Protein AF-A0A4R2CRA9-F1 (afdb_monomer_lite)

Structure (mmCIF, N/CA/C/O backbone):
data_AF-A0A4R2CRA9-F1
#
_entry.id   AF-A0A4R2CRA9-F1
#
loop_
_atom_site.group_PDB
_atom_site.id
_atom_site.type_symbol
_atom_site.label_atom_id
_atom_site.label_alt_id
_atom_site.label_comp_id
_atom_site.label_asym_id
_atom_site.label_entity_id
_atom_site.label_seq_id
_atom_site.pdbx_PDB_ins_code
_atom_site.Cartn_x
_atom_site.Cartn_y
_atom_site.Cartn_z
_atom_site.occupancy
_atom_site.B_iso_or_equiv
_atom_site.auth_seq_id
_atom_site.auth_comp_id
_atom_site.auth_asym_id
_atom_site.auth_atom_id
_atom_site.pdbx_PDB_model_num
ATOM 1 N N . MET A 1 1 ? -30.746 5.921 -8.157 1.00 34.44 1 MET A N 1
ATOM 2 C CA . MET A 1 1 ? -30.065 7.114 -7.611 1.00 34.44 1 MET A CA 1
ATOM 3 C C . MET A 1 1 ? -29.156 6.660 -6.471 1.00 34.44 1 MET A C 1
ATOM 5 O O . MET A 1 1 ? -29.547 6.757 -5.320 1.00 34.44 1 MET A O 1
ATOM 9 N N . HIS A 1 2 ? -27.999 6.064 -6.780 1.00 35.69 2 HIS A N 1
ATOM 10 C CA . HIS A 1 2 ? -26.994 5.727 -5.766 1.00 35.69 2 HIS A CA 1
ATOM 11 C C . HIS A 1 2 ? -25.945 6.832 -5.831 1.00 35.69 2 HIS A C 1
ATOM 13 O O . HIS A 1 2 ? -25.094 6.846 -6.718 1.00 35.69 2 HIS A O 1
ATOM 19 N N . GLN A 1 3 ? -26.125 7.847 -4.992 1.00 33.16 3 GLN A N 1
ATOM 20 C CA . GLN A 1 3 ? -25.179 8.942 -4.868 1.00 33.16 3 GLN A CA 1
ATOM 21 C C . GLN A 1 3 ? -23.942 8.348 -4.190 1.00 33.16 3 GLN A C 1
ATOM 23 O O . GLN A 1 3 ? -23.971 8.032 -3.003 1.00 33.16 3 GLN A O 1
ATOM 28 N N . LEU A 1 4 ? -22.891 8.092 -4.972 1.00 37.34 4 LEU A N 1
ATOM 29 C CA . LEU A 1 4 ? -21.587 7.716 -4.443 1.00 37.34 4 LEU A CA 1
ATOM 30 C C . LEU A 1 4 ? -21.083 8.921 -3.651 1.00 37.34 4 LEU A C 1
ATOM 32 O O . LEU A 1 4 ? -20.539 9.868 -4.214 1.00 37.34 4 LEU A O 1
ATOM 36 N N . HIS A 1 5 ? -21.335 8.921 -2.344 1.00 37.56 5 HIS A N 1
ATOM 37 C CA . HIS A 1 5 ? -20.588 9.772 -1.435 1.00 37.56 5 HIS A CA 1
ATOM 38 C C . HIS A 1 5 ? -19.110 9.461 -1.686 1.00 37.56 5 HIS A C 1
ATOM 40 O O . HIS A 1 5 ? -18.760 8.275 -1.680 1.00 37.56 5 HIS A O 1
ATOM 46 N N . PRO A 1 6 ? -18.245 10.460 -1.931 1.00 43.19 6 PRO A N 1
ATOM 47 C CA . PRO A 1 6 ? -16.816 10.223 -1.966 1.00 43.19 6 PRO A CA 1
ATOM 48 C C . PRO A 1 6 ? -16.408 9.888 -0.531 1.00 43.19 6 PRO A C 1
ATOM 50 O O . PRO A 1 6 ? -16.012 10.757 0.240 1.00 43.19 6 PRO A O 1
ATOM 53 N N . ARG A 1 7 ? -16.582 8.621 -0.135 1.00 51.75 7 ARG A N 1
ATOM 54 C CA . ARG A 1 7 ? -15.833 8.063 0.984 1.00 51.75 7 ARG A CA 1
ATOM 55 C C . ARG A 1 7 ? -14.389 8.279 0.579 1.00 51.75 7 ARG A C 1
ATOM 57 O O . ARG A 1 7 ? -14.010 7.850 -0.510 1.00 51.75 7 ARG A O 1
ATOM 64 N N . LEU A 1 8 ? -13.664 9.052 1.378 1.00 56.25 8 LEU A N 1
ATOM 65 C CA . LEU A 1 8 ? -12.265 9.369 1.145 1.00 56.25 8 LEU A CA 1
ATOM 66 C C . LEU A 1 8 ? -11.541 8.060 0.817 1.00 56.25 8 LEU A C 1
ATOM 68 O O . LEU A 1 8 ? -11.392 7.211 1.688 1.00 56.25 8 LEU A O 1
ATOM 72 N N . ALA A 1 9 ? -11.191 7.872 -0.451 1.00 58.06 9 ALA A N 1
ATOM 73 C CA . ALA A 1 9 ? -10.410 6.733 -0.882 1.00 58.06 9 ALA A CA 1
ATOM 74 C C . ALA A 1 9 ? -8.954 7.158 -0.760 1.00 58.06 9 ALA A C 1
ATOM 76 O O . ALA A 1 9 ? -8.520 8.084 -1.450 1.00 58.06 9 ALA A O 1
ATOM 77 N N . VAL A 1 10 ? -8.222 6.535 0.156 1.00 67.50 10 V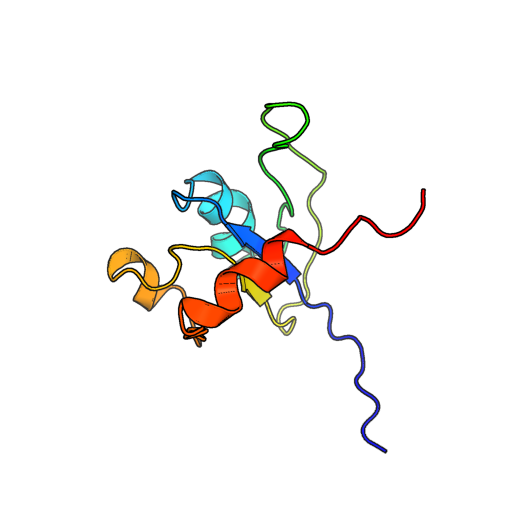AL A N 1
ATOM 78 C CA . VAL A 1 10 ? -6.782 6.767 0.249 1.00 67.50 10 VAL A CA 1
ATOM 79 C C . VAL A 1 10 ? -6.137 5.954 -0.860 1.00 67.50 10 VAL A C 1
ATOM 81 O O . VAL A 1 10 ? -6.197 4.730 -0.820 1.00 67.50 10 VAL A O 1
ATOM 84 N N . VAL A 1 11 ? -5.577 6.631 -1.862 1.00 67.75 11 VAL A N 1
ATOM 85 C CA . VAL A 1 11 ? -4.837 5.984 -2.949 1.00 67.75 11 VAL A CA 1
ATOM 86 C C . VAL A 1 11 ? -3.353 6.093 -2.644 1.00 67.75 11 VAL A C 1
ATOM 88 O O . VAL A 1 11 ? -2.830 7.201 -2.522 1.00 67.75 11 VAL A O 1
ATOM 91 N N . LEU A 1 12 ? -2.692 4.950 -2.500 1.00 71.75 12 LEU A N 1
ATOM 92 C CA . LEU A 1 12 ? -1.255 4.863 -2.265 1.00 71.75 12 LEU A CA 1
ATOM 93 C C . LEU A 1 12 ? -0.596 4.191 -3.461 1.00 71.75 12 LEU A C 1
ATOM 95 O O . LEU A 1 12 ? -1.009 3.098 -3.845 1.00 71.75 12 LEU A O 1
ATOM 99 N N . HIS A 1 13 ? 0.440 4.830 -3.995 1.00 69.62 13 HIS A N 1
ATOM 100 C CA . HIS A 1 13 ? 1.275 4.243 -5.030 1.00 69.62 13 HIS A CA 1
ATOM 101 C C . HIS A 1 13 ? 2.475 3.542 -4.397 1.00 69.62 13 HIS A C 1
ATOM 103 O O . HIS A 1 13 ? 3.209 4.149 -3.615 1.00 69.62 13 HIS A O 1
ATOM 109 N N . ALA A 1 14 ? 2.660 2.269 -4.730 1.00 68.25 14 ALA A N 1
ATOM 110 C CA . ALA A 1 14 ? 3.798 1.464 -4.316 1.00 68.25 14 ALA A CA 1
ATOM 111 C C . ALA A 1 14 ? 4.681 1.145 -5.528 1.00 68.25 14 ALA A C 1
ATOM 113 O O . ALA A 1 14 ? 4.209 0.595 -6.529 1.00 68.25 14 ALA A O 1
ATOM 114 N N . ASP A 1 15 ? 5.965 1.468 -5.415 1.00 64.38 15 ASP A N 1
ATOM 115 C CA . ASP A 1 15 ? 6.994 1.123 -6.389 1.00 64.38 15 ASP A CA 1
ATOM 116 C C . ASP A 1 15 ? 7.572 -0.285 -6.145 1.00 64.38 15 ASP A C 1
ATOM 118 O O . ASP A 1 15 ? 7.104 -1.038 -5.285 1.00 64.38 15 ASP A O 1
ATOM 122 N N . ASP A 1 16 ? 8.552 -0.666 -6.974 1.00 56.19 16 ASP A N 1
ATOM 123 C CA . ASP A 1 16 ? 9.056 -2.034 -7.192 1.00 56.19 16 ASP A CA 1
ATOM 124 C C . ASP A 1 16 ? 9.526 -2.788 -5.937 1.00 56.19 16 ASP A C 1
ATOM 126 O O . ASP A 1 16 ? 9.708 -4.007 -5.962 1.00 56.19 16 ASP A O 1
ATOM 130 N N . PHE A 1 17 ? 9.661 -2.092 -4.814 1.00 56.97 17 PHE A N 1
ATOM 131 C CA . PHE A 1 17 ? 9.906 -2.681 -3.513 1.00 56.97 17 PHE A CA 1
ATOM 132 C C . PHE A 1 17 ? 8.969 -2.001 -2.538 1.00 56.97 17 PHE A C 1
ATOM 134 O O . PHE A 1 17 ? 9.070 -0.794 -2.356 1.00 56.97 17 PHE A O 1
ATOM 141 N N . LEU A 1 18 ? 8.087 -2.766 -1.888 1.00 62.16 18 LEU A N 1
ATOM 142 C CA . LEU A 1 18 ? 7.258 -2.251 -0.804 1.00 62.16 18 LEU A CA 1
ATOM 143 C C . LEU A 1 18 ? 8.187 -1.684 0.274 1.00 62.16 18 LEU A C 1
ATOM 145 O O . LEU A 1 18 ? 8.734 -2.417 1.101 1.00 62.16 18 LEU A O 1
ATOM 149 N N . ASN A 1 19 ? 8.464 -0.388 0.180 1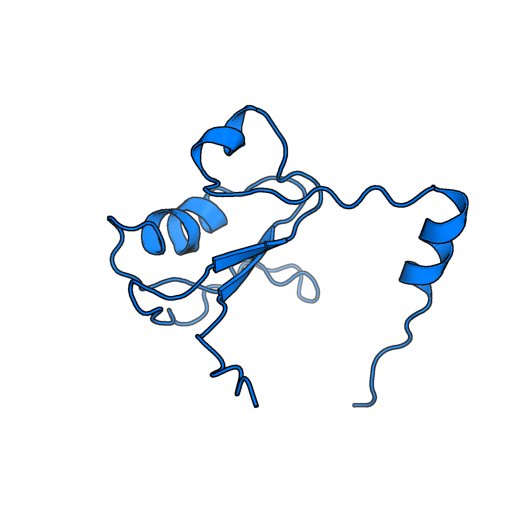.00 69.75 19 ASN A N 1
ATOM 150 C CA . ASN A 1 19 ? 9.554 0.190 0.929 1.00 69.75 19 ASN A CA 1
ATOM 151 C C . ASN A 1 19 ? 9.134 0.236 2.413 1.00 69.75 19 ASN A C 1
ATOM 153 O O . ASN A 1 19 ? 7.941 0.360 2.726 1.00 69.75 19 ASN A O 1
ATOM 157 N N . PRO A 1 20 ? 10.076 0.130 3.367 1.00 79.62 20 PRO A N 1
ATOM 158 C CA . PRO A 1 20 ? 9.730 0.191 4.786 1.00 79.62 20 PRO A CA 1
ATOM 159 C C . PRO A 1 20 ? 8.948 1.459 5.171 1.00 79.62 20 PRO A C 1
ATOM 161 O O . PRO A 1 20 ? 8.180 1.437 6.132 1.00 79.62 20 PRO A O 1
ATOM 164 N N . ALA A 1 21 ? 9.102 2.550 4.411 1.00 80.94 21 ALA A N 1
ATOM 165 C CA . ALA A 1 21 ? 8.378 3.795 4.631 1.00 80.94 21 ALA A CA 1
ATOM 166 C C . ALA A 1 21 ? 6.890 3.699 4.251 1.00 80.94 21 ALA A C 1
ATOM 168 O O . ALA A 1 21 ? 6.069 4.239 4.980 1.00 80.94 21 ALA A O 1
ATOM 169 N N . LEU A 1 22 ? 6.498 2.969 3.204 1.00 81.31 22 LEU A N 1
ATOM 170 C CA . LEU A 1 22 ? 5.101 2.761 2.821 1.00 81.31 22 LEU A CA 1
ATOM 171 C C . LEU A 1 22 ? 4.366 2.009 3.929 1.00 81.31 22 LEU A C 1
ATOM 173 O O . LEU A 1 22 ? 3.254 2.375 4.315 1.00 81.31 22 LEU A O 1
ATOM 177 N N . ARG A 1 23 ? 5.023 0.994 4.499 1.00 85.81 23 ARG A N 1
ATOM 178 C CA . ARG A 1 23 ? 4.469 0.249 5.626 1.00 85.81 23 ARG A CA 1
ATOM 179 C C . ARG A 1 23 ? 4.336 1.132 6.867 1.00 85.81 23 ARG A C 1
ATOM 181 O O . ARG A 1 23 ? 3.236 1.268 7.393 1.00 85.81 23 ARG A O 1
ATOM 188 N N . ALA A 1 24 ? 5.419 1.787 7.282 1.00 87.00 24 ALA A N 1
ATOM 189 C CA . ALA A 1 24 ? 5.448 2.575 8.513 1.00 87.00 24 ALA A CA 1
ATOM 190 C C . ALA A 1 24 ? 4.626 3.875 8.447 1.00 87.00 24 ALA A C 1
ATOM 192 O O . ALA A 1 24 ? 4.039 4.290 9.445 1.00 87.00 24 ALA A O 1
ATOM 193 N N . TYR A 1 25 ? 4.605 4.551 7.297 1.00 88.12 25 TYR A N 1
ATOM 194 C CA . TYR A 1 25 ? 3.947 5.848 7.140 1.00 88.12 25 TYR A CA 1
ATOM 195 C C . TYR A 1 25 ? 2.518 5.751 6.633 1.00 88.12 25 TYR A C 1
ATOM 197 O O . TYR A 1 25 ? 1.794 6.735 6.775 1.00 88.12 25 TYR A O 1
ATOM 205 N N . ALA A 1 26 ? 2.099 4.619 6.066 1.00 89.38 26 ALA A N 1
ATOM 206 C CA . ALA A 1 26 ? 0.742 4.476 5.569 1.00 89.38 26 ALA A CA 1
ATOM 207 C C . ALA A 1 26 ? 0.069 3.179 6.007 1.00 89.38 26 ALA A C 1
ATOM 209 O O . ALA A 1 26 ? -0.887 3.258 6.772 1.00 89.38 26 ALA A O 1
ATOM 210 N N . LEU A 1 27 ? 0.552 2.005 5.587 1.00 88.62 27 LEU A N 1
ATOM 211 C CA . LEU A 1 27 ? -0.199 0.758 5.792 1.00 88.62 27 LEU A CA 1
ATOM 212 C C . LEU A 1 27 ? -0.464 0.482 7.274 1.00 88.62 27 LEU A C 1
ATOM 214 O O . LEU A 1 27 ? -1.619 0.382 7.664 1.00 88.62 27 LEU A O 1
ATOM 218 N N . ASP A 1 28 ? 0.568 0.466 8.121 1.00 90.00 28 ASP A N 1
ATOM 219 C CA . ASP A 1 28 ? 0.416 0.194 9.558 1.00 90.00 28 ASP A CA 1
ATOM 220 C C . ASP A 1 28 ? -0.453 1.254 10.266 1.00 90.00 28 ASP A C 1
ATOM 222 O O . ASP A 1 28 ? -1.066 0.979 11.293 1.00 90.00 28 ASP A O 1
ATOM 226 N N . ARG A 1 29 ? -0.531 2.472 9.715 1.00 90.88 29 ARG A N 1
ATOM 227 C CA . ARG A 1 29 ? -1.303 3.598 10.271 1.00 90.88 29 ARG A CA 1
ATOM 228 C C . ARG A 1 29 ? -2.773 3.553 9.866 1.00 90.88 29 ARG A C 1
ATOM 230 O O . ARG A 1 29 ? -3.617 4.054 10.602 1.00 90.88 29 ARG A O 1
ATOM 237 N N . LEU A 1 30 ? -3.055 2.982 8.697 1.00 89.81 30 LEU A N 1
ATOM 238 C CA . LEU A 1 30 ? -4.385 2.874 8.100 1.00 89.81 30 LEU A CA 1
ATOM 239 C C . LEU A 1 30 ? -5.073 1.537 8.388 1.00 89.81 30 LEU A C 1
ATOM 241 O O . LEU A 1 30 ? -6.254 1.387 8.081 1.00 89.81 30 LEU A O 1
ATOM 245 N N . ARG A 1 31 ? -4.359 0.568 8.972 1.00 88.06 31 ARG A N 1
ATOM 246 C CA . ARG A 1 31 ? -4.975 -0.657 9.487 1.00 88.06 31 ARG A CA 1
ATOM 247 C C . ARG A 1 31 ? -6.018 -0.328 10.568 1.00 88.06 31 ARG A C 1
ATOM 249 O O . ARG A 1 31 ? -5.926 0.725 11.200 1.00 88.06 31 ARG A O 1
ATOM 256 N N . PRO A 1 32 ? -6.973 -1.237 10.842 1.00 86.00 32 PRO A N 1
ATOM 257 C CA . PRO A 1 32 ? -8.002 -1.023 11.864 1.00 86.00 32 PRO A CA 1
ATOM 258 C C . PRO A 1 32 ? -7.461 -0.704 13.268 1.00 86.00 32 PRO A C 1
ATOM 260 O O . PRO A 1 32 ? -8.149 -0.063 14.058 1.00 86.00 32 PRO A O 1
ATOM 263 N N . ASP A 1 33 ? -6.250 -1.166 13.584 1.00 87.75 33 ASP A N 1
ATOM 264 C CA . ASP A 1 33 ? -5.522 -0.923 14.834 1.00 87.75 33 ASP A CA 1
ATOM 265 C C . ASP A 1 33 ? -4.582 0.299 14.789 1.00 87.75 33 ASP A C 1
ATOM 267 O O . ASP A 1 33 ? -3.958 0.641 15.795 1.00 87.75 33 ASP A O 1
ATOM 271 N N . GLY A 1 34 ? -4.488 0.970 13.640 1.00 89.69 34 GLY A N 1
ATOM 272 C CA . GLY A 1 34 ? -3.714 2.189 13.442 1.00 89.69 34 GLY A CA 1
ATOM 273 C C . GLY A 1 34 ? -4.416 3.450 13.961 1.00 89.69 34 GLY A C 1
ATOM 274 O O . GLY A 1 34 ? -5.553 3.426 14.430 1.00 89.69 34 GLY A O 1
ATOM 275 N N . ASP A 1 35 ? -3.730 4.593 13.879 1.00 92.38 35 ASP A N 1
ATOM 276 C CA . ASP A 1 35 ? -4.256 5.884 14.350 1.00 92.38 35 ASP A CA 1
ATOM 277 C C . ASP A 1 35 ? -4.859 6.763 13.242 1.00 92.38 35 ASP A C 1
ATOM 279 O O . ASP A 1 35 ? -5.279 7.892 13.506 1.00 92.38 35 ASP A O 1
ATOM 283 N N . GLY A 1 36 ? -4.905 6.258 12.006 1.00 90.75 36 GLY A N 1
ATOM 284 C CA . GLY A 1 36 ? -5.486 6.931 10.845 1.00 90.75 36 GLY A CA 1
ATOM 285 C C . GLY A 1 36 ? -4.641 8.074 10.279 1.00 90.75 36 GLY A C 1
ATOM 286 O O . GLY A 1 36 ? -5.014 8.642 9.252 1.00 90.75 36 GLY A O 1
ATOM 287 N N . TRP A 1 37 ? -3.505 8.421 10.897 1.00 93.56 37 TRP A N 1
ATOM 288 C CA . TRP A 1 37 ? -2.609 9.471 10.410 1.00 93.56 37 TRP A CA 1
ATOM 289 C C . TRP A 1 37 ? -1.516 8.882 9.526 1.00 93.56 37 TRP A C 1
ATOM 291 O O . TRP A 1 37 ? -0.530 8.314 10.012 1.00 93.56 37 TRP A O 1
ATOM 301 N N . TYR A 1 38 ? -1.677 9.074 8.220 1.00 91.25 38 TYR A N 1
ATOM 302 C CA . TYR A 1 38 ? -0.804 8.521 7.192 1.00 91.25 38 TYR A CA 1
ATOM 303 C C . TYR A 1 38 ? -0.083 9.611 6.402 1.00 91.25 38 TYR A C 1
ATOM 305 O O . TYR A 1 38 ? -0.525 10.757 6.354 1.00 91.25 38 TYR A O 1
ATOM 313 N N . ARG A 1 39 ? 1.026 9.265 5.744 1.00 90.12 39 ARG A N 1
ATOM 314 C CA . ARG A 1 39 ? 1.686 10.148 4.772 1.00 90.12 39 ARG A CA 1
ATOM 315 C C . ARG A 1 39 ? 1.454 9.615 3.359 1.00 90.12 39 ARG A C 1
ATOM 317 O O . ARG A 1 39 ? 1.737 8.444 3.119 1.00 90.12 39 ARG A O 1
ATOM 324 N N . PRO A 1 40 ? 0.967 10.451 2.426 1.00 84.00 40 PRO A N 1
ATOM 325 C CA . PRO A 1 40 ? 0.604 10.001 1.082 1.00 84.00 40 PRO A CA 1
ATOM 326 C C . PRO A 1 40 ? 1.811 9.745 0.171 1.00 84.00 40 PRO A C 1
ATOM 328 O O . PRO A 1 40 ? 1.658 9.124 -0.872 1.00 84.00 40 PRO A O 1
ATOM 331 N N . ALA A 1 41 ? 2.998 10.233 0.539 1.00 82.31 41 ALA A N 1
ATOM 332 C CA . ALA A 1 41 ? 4.222 10.039 -0.226 1.00 82.31 41 ALA A CA 1
ATOM 333 C C . ALA A 1 41 ? 5.432 9.964 0.709 1.00 82.31 41 ALA A C 1
ATOM 335 O O . ALA A 1 41 ? 5.447 10.590 1.771 1.00 82.31 41 ALA A O 1
ATOM 336 N N . SER A 1 42 ? 6.444 9.208 0.292 1.00 82.44 42 SER A N 1
ATOM 337 C CA . SER A 1 42 ? 7.770 9.159 0.922 1.00 82.44 42 SER A CA 1
ATOM 338 C C . SER A 1 42 ? 8.901 9.473 -0.058 1.00 82.44 42 SER A C 1
ATOM 340 O O . SER A 1 42 ? 10.052 9.612 0.349 1.00 82.44 42 SER A O 1
ATOM 342 N N . TYR A 1 43 ? 8.600 9.555 -1.352 1.00 81.06 43 TYR A N 1
ATOM 343 C CA . TYR A 1 43 ? 9.568 9.764 -2.419 1.00 81.06 43 TYR A CA 1
ATOM 344 C C . TYR A 1 43 ? 8.902 10.517 -3.572 1.00 81.06 43 TYR A C 1
ATOM 346 O O . TYR A 1 43 ? 7.731 10.289 -3.873 1.00 81.06 43 TYR A O 1
ATOM 354 N N . ASP A 1 44 ? 9.641 11.447 -4.164 1.00 78.25 44 ASP A N 1
ATOM 355 C CA . ASP A 1 44 ? 9.282 12.169 -5.378 1.00 78.25 44 ASP A CA 1
ATOM 356 C C . ASP A 1 44 ? 10.194 11.683 -6.508 1.00 78.25 44 ASP A C 1
ATOM 358 O O . ASP A 1 44 ? 11.405 11.910 -6.482 1.00 78.25 44 ASP A O 1
ATOM 362 N N . SER A 1 45 ? 9.602 10.999 -7.490 1.00 76.06 45 SER A N 1
ATOM 363 C CA . SER A 1 45 ? 10.324 10.441 -8.633 1.00 76.06 45 SER A CA 1
ATOM 364 C C . SER A 1 45 ? 10.779 11.491 -9.645 1.00 76.06 45 SER A C 1
ATOM 366 O O . SER A 1 45 ? 11.709 11.227 -10.401 1.00 76.06 45 SER A O 1
ATOM 368 N N . GLU A 1 46 ? 10.127 12.658 -9.711 1.00 80.88 46 GLU A N 1
ATOM 369 C CA . GLU A 1 46 ? 10.535 13.732 -10.627 1.00 80.88 46 GLU A CA 1
ATOM 370 C C . GLU A 1 46 ? 11.773 14.455 -10.099 1.00 80.88 46 GLU A C 1
ATOM 372 O O . GLU A 1 46 ? 12.699 14.751 -10.856 1.00 80.88 46 GLU A O 1
ATOM 377 N N . ALA A 1 47 ? 11.791 14.722 -8.792 1.00 83.62 47 ALA A N 1
ATOM 378 C CA . ALA A 1 47 ? 12.903 15.376 -8.111 1.00 83.62 47 ALA A CA 1
ATOM 379 C C . ALA A 1 47 ? 13.995 14.401 -7.635 1.00 83.62 47 ALA A C 1
ATOM 381 O O . ALA A 1 47 ? 15.012 14.858 -7.112 1.00 83.62 47 ALA A O 1
ATOM 382 N N . ASP A 1 48 ? 13.779 13.091 -7.796 1.00 81.38 48 ASP A N 1
ATOM 383 C CA . ASP A 1 48 ? 14.645 12.011 -7.307 1.00 81.38 48 ASP A CA 1
ATOM 384 C C . ASP A 1 48 ? 15.044 12.211 -5.834 1.00 81.38 48 ASP A C 1
ATOM 386 O O . ASP A 1 48 ? 16.218 12.208 -5.458 1.00 81.38 48 ASP A O 1
ATOM 390 N N . THR A 1 49 ? 14.053 12.480 -4.979 1.00 81.19 49 THR A N 1
ATOM 391 C CA . THR A 1 49 ? 14.309 12.837 -3.580 1.00 81.19 49 THR A CA 1
ATOM 392 C C . THR A 1 49 ? 13.295 12.245 -2.615 1.00 81.19 49 THR A C 1
ATOM 394 O O . THR A 1 49 ? 12.115 12.076 -2.921 1.00 81.19 49 THR A O 1
ATOM 397 N N . VAL A 1 50 ? 13.755 11.951 -1.401 1.00 83.00 50 VAL A N 1
ATOM 398 C CA . VAL A 1 50 ? 12.891 11.510 -0.302 1.00 83.00 50 VAL A CA 1
ATOM 399 C C . VAL A 1 50 ? 12.052 12.691 0.172 1.00 83.00 50 VAL A C 1
ATOM 401 O O . VAL A 1 50 ? 12.574 13.768 0.467 1.00 83.00 50 VAL A O 1
ATOM 404 N N . THR A 1 51 ? 10.745 12.479 0.296 1.00 84.62 51 THR A N 1
ATOM 405 C CA . THR A 1 51 ? 9.803 13.490 0.779 1.00 84.62 51 THR A CA 1
ATOM 406 C C . THR A 1 51 ? 9.182 13.077 2.106 1.00 84.62 51 THR A C 1
ATOM 408 O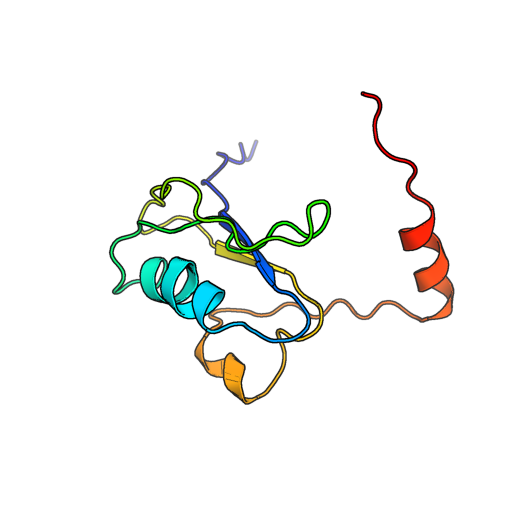 O . THR A 1 51 ? 9.071 11.901 2.444 1.00 84.62 51 THR A O 1
ATOM 411 N N . CYS A 1 52 ? 8.789 14.071 2.901 1.00 83.75 52 CYS A N 1
ATOM 412 C CA . CYS A 1 52 ? 8.111 13.858 4.178 1.00 83.75 52 CYS A CA 1
ATOM 413 C C . CYS A 1 52 ? 6.932 14.839 4.303 1.00 83.75 52 CYS A C 1
ATOM 415 O O . CYS A 1 52 ? 6.971 15.761 5.124 1.00 83.75 52 CYS A O 1
ATOM 417 N N . PRO A 1 53 ? 5.899 14.702 3.449 1.00 85.88 53 PRO A N 1
ATOM 418 C CA . PRO A 1 53 ? 4.739 15.587 3.456 1.00 85.88 53 PRO A CA 1
ATOM 419 C C . PRO A 1 53 ? 3.974 15.479 4.774 1.00 85.88 53 PRO A C 1
ATOM 421 O O . PRO A 1 53 ? 4.045 14.457 5.463 1.00 85.88 53 PRO A O 1
ATOM 424 N N . MET A 1 54 ? 3.223 16.528 5.117 1.00 88.25 54 MET A N 1
ATOM 425 C CA . MET A 1 54 ? 2.389 16.544 6.321 1.00 88.25 54 MET A CA 1
ATOM 426 C C . MET A 1 54 ? 1.429 15.342 6.349 1.00 88.25 54 MET A C 1
ATOM 428 O O . MET A 1 54 ? 0.842 15.024 5.312 1.00 88.25 54 MET A O 1
ATOM 432 N N . PRO A 1 55 ? 1.255 14.679 7.509 1.00 91.00 55 PRO A N 1
ATOM 433 C CA . PRO A 1 55 ? 0.307 13.584 7.628 1.00 91.00 55 PRO A CA 1
ATOM 434 C C . PRO A 1 55 ? -1.125 14.040 7.345 1.00 91.00 55 PRO A C 1
ATOM 436 O O . PRO A 1 55 ? -1.535 15.131 7.743 1.00 91.00 55 PRO A O 1
ATOM 439 N N . LEU A 1 56 ? -1.886 13.170 6.697 1.00 91.19 56 LEU A N 1
ATOM 440 C CA . LEU A 1 56 ? -3.314 13.306 6.463 1.00 91.19 56 LEU A CA 1
ATOM 441 C C . LEU A 1 56 ? -4.061 12.318 7.357 1.00 91.19 56 LEU A C 1
ATOM 443 O O . LEU A 1 56 ? -3.539 11.255 7.687 1.00 91.19 56 LEU A O 1
ATOM 447 N N . TYR A 1 57 ? -5.284 12.674 7.741 1.00 91.88 57 TYR A N 1
ATOM 448 C CA . TYR A 1 57 ? -6.144 11.801 8.531 1.00 91.88 57 TYR A CA 1
ATOM 449 C C . TYR A 1 57 ? -7.138 11.065 7.634 1.00 91.88 57 TYR A C 1
ATOM 451 O O . TYR A 1 57 ? -7.829 11.691 6.825 1.00 91.88 57 TYR A O 1
ATOM 459 N N . ALA A 1 58 ? -7.234 9.751 7.811 1.00 89.62 58 ALA A N 1
ATOM 460 C CA . ALA A 1 58 ?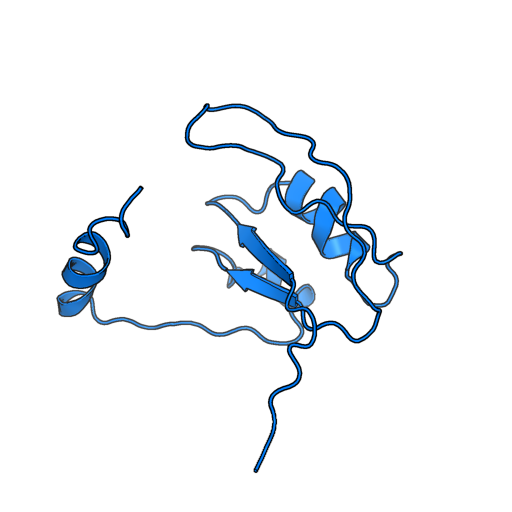 -8.279 8.918 7.241 1.00 89.62 58 ALA A CA 1
ATOM 461 C C . ALA A 1 58 ? -9.244 8.452 8.349 1.00 89.62 58 ALA A C 1
ATOM 463 O O . ALA A 1 58 ? -8.789 7.949 9.379 1.00 89.62 58 ALA A O 1
ATOM 464 N N . PRO A 1 59 ? -10.569 8.597 8.158 1.00 88.06 59 PRO A N 1
ATOM 465 C CA . PRO A 1 59 ? -11.559 7.962 9.023 1.00 88.06 59 PRO A CA 1
ATOM 466 C C . PRO A 1 59 ? -11.378 6.441 9.090 1.00 88.06 59 PRO A C 1
ATOM 468 O O . PRO A 1 59 ? -10.937 5.824 8.125 1.00 88.06 59 PRO A O 1
ATOM 471 N N . VAL A 1 60 ? -11.794 5.827 10.199 1.00 84.44 60 VAL A N 1
ATOM 472 C CA . VAL A 1 60 ? -11.667 4.372 10.426 1.00 84.44 60 VAL A CA 1
ATOM 473 C C . VAL A 1 60 ? -12.391 3.511 9.379 1.00 84.44 60 VAL A C 1
ATOM 475 O O . VAL A 1 60 ? -12.029 2.364 9.156 1.00 84.44 60 VAL A O 1
ATOM 478 N N . ASP A 1 61 ? -13.420 4.053 8.729 1.00 84.94 61 ASP A N 1
ATOM 479 C CA . ASP A 1 61 ? -14.228 3.384 7.707 1.00 84.94 61 ASP A CA 1
ATOM 480 C C . ASP A 1 61 ? -13.877 3.830 6.275 1.00 84.94 61 ASP A C 1
ATOM 482 O O . ASP A 1 61 ? -14.637 3.578 5.330 1.00 84.94 61 ASP A O 1
ATOM 486 N N . ALA A 1 62 ? -12.752 4.532 6.110 1.00 86.44 62 ALA A N 1
ATOM 487 C CA . ALA A 1 62 ? -12.257 4.957 4.813 1.00 86.44 62 ALA A CA 1
ATOM 488 C C . ALA A 1 62 ? -11.681 3.756 4.045 1.00 86.44 62 ALA A C 1
ATOM 490 O O . ALA A 1 62 ? -10.771 3.093 4.543 1.00 86.44 62 ALA A O 1
ATOM 491 N N . PRO A 1 63 ? -12.165 3.464 2.824 1.00 86.56 63 PRO A N 1
ATOM 492 C CA . PRO A 1 63 ? -11.539 2.446 1.997 1.00 86.56 63 PRO A CA 1
ATOM 493 C C . PRO A 1 63 ? -10.138 2.904 1.567 1.00 86.56 63 PRO A C 1
ATOM 495 O O . PRO A 1 63 ? -9.952 4.029 1.096 1.00 86.56 63 PRO A O 1
ATOM 498 N N . VAL A 1 64 ? -9.158 2.011 1.686 1.00 87.00 64 VAL A N 1
ATOM 499 C CA . VAL A 1 64 ? -7.782 2.240 1.231 1.00 87.00 64 VAL A CA 1
ATOM 500 C C . VAL A 1 64 ? -7.544 1.417 -0.026 1.00 87.00 64 VAL A C 1
ATOM 502 O O . VAL A 1 64 ? -7.775 0.210 -0.041 1.00 87.00 64 VAL A O 1
ATOM 505 N N . LEU A 1 65 ? -7.096 2.075 -1.090 1.00 86.81 65 LEU A N 1
ATOM 506 C CA . LEU A 1 65 ? -6.698 1.447 -2.339 1.00 86.81 65 LEU A CA 1
ATOM 507 C C . LEU A 1 65 ? -5.192 1.616 -2.511 1.00 86.81 65 LEU A C 1
ATOM 509 O O . LEU A 1 65 ? -4.678 2.732 -2.524 1.00 86.81 65 LEU A O 1
ATOM 513 N N . VAL A 1 66 ? -4.488 0.507 -2.684 1.00 84.94 66 VAL A N 1
ATOM 514 C CA . VAL A 1 66 ? -3.057 0.517 -2.987 1.00 84.94 66 VAL A CA 1
ATOM 515 C C . VAL A 1 66 ? -2.878 0.022 -4.412 1.00 84.94 66 VAL A C 1
ATOM 517 O O . VAL A 1 66 ? -3.424 -1.023 -4.772 1.00 84.94 66 VAL A O 1
ATOM 520 N N . ASP A 1 67 ? -2.148 0.779 -5.226 1.00 83.81 67 ASP A N 1
ATOM 521 C CA . ASP A 1 67 ? -1.775 0.388 -6.582 1.00 83.81 67 ASP A CA 1
ATOM 522 C C . ASP A 1 67 ? -0.251 0.252 -6.712 1.00 83.81 67 ASP A C 1
ATOM 524 O O . ASP A 1 67 ? 0.521 0.892 -6.004 1.00 83.81 67 ASP A O 1
ATOM 528 N N . GLY A 1 68 ? 0.196 -0.678 -7.555 1.00 81.19 68 GLY A N 1
ATOM 529 C CA . GLY A 1 68 ? 1.613 -1.009 -7.675 1.00 81.19 68 GLY A CA 1
ATOM 530 C C . GLY A 1 68 ? 1.842 -2.294 -8.461 1.00 81.19 68 GLY A C 1
ATOM 531 O O . GLY A 1 68 ? 0.950 -3.134 -8.596 1.00 81.19 68 GLY A O 1
ATOM 532 N N . LEU A 1 69 ? 3.052 -2.448 -8.994 1.00 79.25 69 LEU A N 1
ATOM 533 C CA . LEU A 1 69 ? 3.399 -3.541 -9.911 1.00 79.25 69 LEU A CA 1
ATOM 534 C C . LEU A 1 69 ? 3.612 -4.894 -9.204 1.00 79.25 69 LEU A C 1
ATOM 536 O O . LEU A 1 69 ? 3.485 -5.938 -9.840 1.00 79.25 69 LEU A O 1
ATOM 540 N N . PHE A 1 70 ? 3.878 -4.894 -7.892 1.00 79.31 70 PHE A N 1
ATOM 541 C CA . PHE A 1 70 ? 4.325 -6.080 -7.143 1.00 79.31 70 PHE A CA 1
ATOM 542 C C . PHE A 1 70 ? 3.531 -6.352 -5.854 1.00 79.31 70 PHE A C 1
ATOM 544 O O . PHE A 1 70 ? 4.048 -6.947 -4.911 1.00 79.31 70 PHE A O 1
ATOM 551 N N . LEU A 1 71 ? 2.260 -5.946 -5.799 1.00 84.06 71 LEU A N 1
ATOM 552 C CA . LEU A 1 71 ? 1.433 -6.080 -4.588 1.00 84.06 71 LEU A CA 1
ATOM 553 C C . LEU A 1 71 ? 0.945 -7.513 -4.304 1.00 84.06 71 LEU A C 1
ATOM 555 O O . LEU A 1 71 ? 0.555 -7.811 -3.179 1.00 84.06 71 LEU A O 1
ATOM 559 N N . HIS A 1 72 ? 0.987 -8.409 -5.296 1.00 85.19 72 HIS A N 1
ATOM 560 C CA . HIS A 1 72 ? 0.478 -9.791 -5.210 1.00 85.19 72 HIS A CA 1
ATOM 561 C C . HIS A 1 72 ? 1.544 -10.830 -4.811 1.00 85.19 72 HIS A C 1
ATOM 563 O O . HIS A 1 72 ? 1.430 -11.996 -5.177 1.00 85.19 72 HIS A O 1
ATOM 569 N N . ARG A 1 73 ? 2.614 -10.424 -4.116 1.00 83.12 73 ARG A N 1
ATOM 570 C CA . ARG A 1 73 ? 3.654 -11.355 -3.639 1.00 83.12 73 ARG A CA 1
ATOM 571 C C . ARG A 1 73 ? 3.245 -11.997 -2.309 1.00 83.12 73 ARG A C 1
ATOM 573 O O . ARG A 1 73 ? 2.555 -11.360 -1.513 1.00 83.12 73 ARG A O 1
ATOM 580 N N . ASP A 1 74 ? 3.711 -13.220 -2.061 1.00 85.00 74 ASP A N 1
ATOM 581 C CA . ASP A 1 74 ? 3.355 -14.020 -0.878 1.00 85.00 74 ASP A CA 1
ATOM 582 C C . ASP A 1 74 ? 3.606 -13.277 0.443 1.00 85.00 74 ASP A C 1
ATOM 584 O O . ASP A 1 74 ? 2.820 -13.390 1.379 1.00 85.00 74 ASP A O 1
ATOM 588 N N . GLU A 1 75 ? 4.656 -12.454 0.516 1.00 81.69 75 GLU A N 1
ATOM 589 C CA . GLU A 1 75 ? 5.015 -11.712 1.730 1.00 81.69 75 GLU A CA 1
ATOM 590 C C . GLU A 1 75 ? 4.010 -10.604 2.095 1.00 81.69 75 GLU A C 1
ATOM 592 O O . GLU A 1 75 ? 4.069 -10.057 3.196 1.00 81.69 75 GLU A O 1
ATOM 597 N N . LEU A 1 76 ? 3.109 -10.245 1.173 1.00 82.62 76 LEU A N 1
ATOM 598 C CA . LEU A 1 76 ? 2.145 -9.152 1.319 1.00 82.62 76 LEU A CA 1
ATOM 599 C C . LEU A 1 76 ? 0.699 -9.636 1.437 1.00 82.62 76 LEU A C 1
ATOM 601 O O . LEU A 1 76 ? -0.181 -8.823 1.699 1.00 82.62 76 LEU A O 1
ATOM 605 N N . VAL A 1 77 ? 0.442 -10.934 1.256 1.00 85.00 77 VAL A N 1
ATOM 606 C CA . VAL A 1 77 ? -0.918 -11.501 1.234 1.00 85.00 77 VAL A CA 1
ATOM 607 C C . VAL A 1 77 ? -1.695 -11.149 2.504 1.00 85.00 77 VAL A C 1
ATOM 609 O O . VAL A 1 77 ? -2.844 -10.727 2.417 1.00 85.00 77 VAL A O 1
ATOM 612 N N . ASP A 1 78 ? -1.044 -11.211 3.666 1.00 87.44 78 ASP A N 1
ATOM 613 C CA . ASP A 1 78 ? -1.667 -10.926 4.967 1.00 87.44 78 ASP A CA 1
ATOM 614 C C . ASP A 1 78 ? -1.908 -9.424 5.234 1.00 87.44 78 ASP A C 1
ATOM 616 O O . ASP A 1 78 ? -2.432 -9.038 6.285 1.00 87.44 78 ASP A O 1
ATOM 620 N N . LEU A 1 79 ? -1.495 -8.543 4.315 1.00 84.19 79 LEU A N 1
ATOM 621 C CA . LEU A 1 79 ? -1.734 -7.102 4.411 1.00 84.19 79 LEU A CA 1
ATOM 622 C C . LEU A 1 79 ? -3.030 -6.666 3.723 1.00 84.19 79 LEU A C 1
ATOM 624 O O . LEU A 1 79 ? -3.501 -5.565 4.007 1.00 84.19 79 LEU A O 1
ATOM 628 N N . TRP A 1 80 ? -3.594 -7.488 2.836 1.00 87.75 80 TRP A N 1
ATOM 629 C CA . TRP A 1 80 ? -4.723 -7.107 1.991 1.00 87.75 80 TRP A CA 1
ATOM 630 C C . TRP A 1 80 ? -6.009 -7.808 2.423 1.00 87.75 80 TRP A C 1
ATOM 632 O O . TRP A 1 80 ? -6.092 -9.032 2.398 1.00 87.75 80 TRP A O 1
ATOM 642 N N . ASP A 1 81 ? -7.060 -7.037 2.709 1.00 89.69 81 ASP A N 1
ATOM 643 C CA . ASP A 1 81 ? -8.415 -7.594 2.841 1.00 89.69 81 ASP A CA 1
ATOM 644 C C . ASP A 1 81 ? -8.933 -8.135 1.496 1.00 89.69 81 ASP A C 1
ATOM 646 O O . ASP A 1 81 ? -9.695 -9.100 1.433 1.00 89.69 81 ASP A O 1
ATOM 650 N N . MET A 1 82 ? -8.520 -7.490 0.399 1.00 90.44 82 MET A N 1
ATOM 651 C CA . MET A 1 82 ? -8.837 -7.868 -0.973 1.00 90.44 82 MET A CA 1
ATOM 652 C C . MET A 1 82 ? -7.725 -7.400 -1.912 1.00 90.44 82 MET A C 1
ATOM 654 O O . MET A 1 82 ? -7.214 -6.290 -1.775 1.00 90.44 82 MET A O 1
ATOM 658 N N . SER A 1 83 ? -7.400 -8.212 -2.917 1.00 90.38 83 SER A N 1
ATOM 659 C CA . SER A 1 83 ? -6.479 -7.840 -3.988 1.00 90.38 83 SER A CA 1
ATOM 660 C C . SER A 1 83 ? -7.138 -8.022 -5.360 1.00 90.38 83 SER A C 1
ATOM 662 O O . SER A 1 83 ? -7.953 -8.920 -5.575 1.00 90.38 83 SER A O 1
ATOM 664 N N . ILE A 1 84 ? -6.814 -7.135 -6.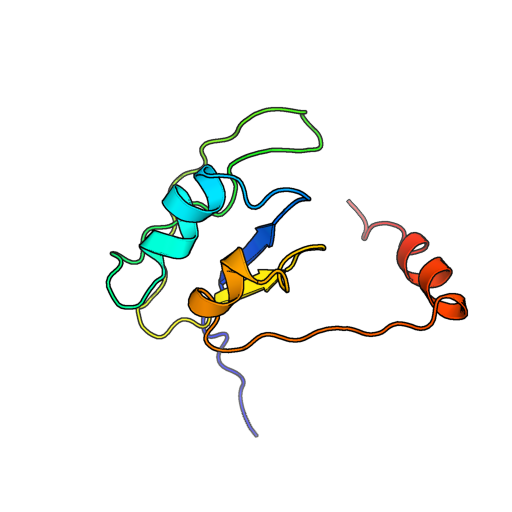305 1.00 88.50 84 ILE A N 1
ATOM 665 C CA . ILE A 1 84 ? -7.299 -7.196 -7.691 1.00 88.50 84 ILE A CA 1
ATOM 666 C C . ILE A 1 84 ? -6.081 -7.280 -8.605 1.00 88.50 84 ILE A C 1
ATOM 668 O O . ILE A 1 84 ? -5.209 -6.411 -8.566 1.00 88.50 84 ILE A O 1
ATOM 672 N N . PHE A 1 85 ? -6.007 -8.329 -9.423 1.00 86.31 85 PHE A N 1
ATOM 673 C CA . PHE A 1 85 ? -4.976 -8.473 -10.448 1.00 86.31 85 PHE A CA 1
ATOM 674 C C . PHE A 1 85 ? -5.556 -8.110 -11.814 1.00 86.31 85 PHE A C 1
ATOM 676 O O . PHE A 1 85 ? -6.544 -8.698 -12.257 1.00 86.31 85 PHE A O 1
ATOM 683 N N . LEU A 1 86 ? -4.949 -7.127 -12.479 1.00 84.69 86 LEU A N 1
ATOM 684 C CA . LEU A 1 86 ? -5.354 -6.722 -13.818 1.00 84.69 86 LEU A CA 1
ATOM 685 C C . LEU A 1 86 ? -4.527 -7.482 -14.862 1.00 84.69 86 LEU A C 1
ATOM 687 O O . LEU A 1 86 ? -3.429 -7.064 -15.222 1.00 84.69 86 LEU A O 1
ATOM 691 N N . ASP A 1 87 ? -5.082 -8.577 -15.379 1.00 84.50 87 ASP A N 1
ATOM 692 C CA . ASP A 1 87 ? -4.488 -9.307 -16.500 1.00 84.50 87 ASP A CA 1
ATOM 693 C C . ASP A 1 87 ? -4.784 -8.580 -17.823 1.00 84.50 87 ASP A C 1
ATOM 695 O O . ASP A 1 87 ? -5.903 -8.604 -18.347 1.00 84.50 87 ASP A O 1
ATOM 699 N N . VAL A 1 88 ? -3.779 -7.872 -18.347 1.00 79.94 88 VAL A N 1
ATOM 700 C CA . VAL A 1 88 ? -3.852 -7.203 -19.650 1.00 79.94 88 VAL A CA 1
ATOM 701 C C . VAL A 1 88 ? -3.004 -7.976 -20.659 1.00 79.94 88 VAL A C 1
ATOM 703 O O . VAL A 1 88 ? -1.768 -7.925 -20.581 1.00 79.94 88 VAL A O 1
ATOM 706 N N . PRO A 1 89 ? -3.627 -8.602 -21.679 1.00 77.81 89 PRO A N 1
ATOM 707 C CA . PRO A 1 89 ? -2.896 -9.267 -22.747 1.00 77.81 89 PRO A CA 1
ATOM 708 C C . PRO A 1 89 ? -1.862 -8.326 -23.369 1.00 77.81 89 PRO A C 1
ATOM 710 O O . PRO A 1 89 ? -2.177 -7.182 -23.712 1.00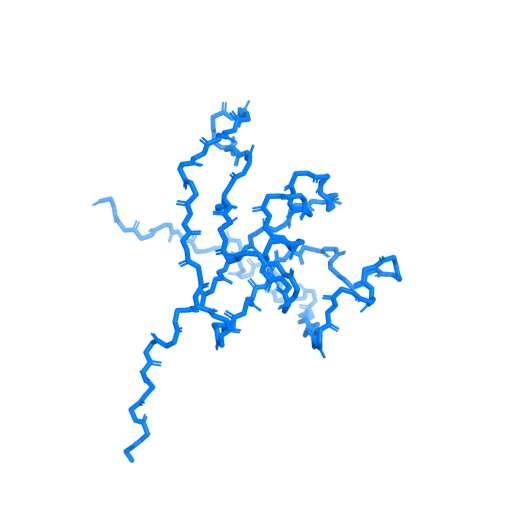 77.81 89 PRO A O 1
ATOM 713 N N . PHE A 1 90 ? -0.634 -8.817 -23.552 1.00 62.47 90 PHE A N 1
ATOM 714 C CA . PHE A 1 90 ? 0.534 -8.022 -23.959 1.00 62.47 90 PHE A CA 1
ATOM 715 C C . PHE A 1 90 ? 0.293 -7.159 -25.213 1.00 62.47 90 PHE A C 1
ATOM 717 O O . PHE A 1 90 ? 0.738 -6.015 -25.287 1.00 62.47 90 PHE A O 1
ATOM 724 N N . ALA A 1 91 ? -0.530 -7.645 -26.149 1.00 60.75 91 ALA A N 1
ATOM 725 C CA . ALA A 1 91 ? -0.952 -6.922 -27.352 1.00 60.75 91 ALA A CA 1
ATOM 726 C C . ALA A 1 91 ? -1.663 -5.572 -27.086 1.00 60.75 91 ALA A C 1
ATOM 728 O O . ALA A 1 91 ? -1.782 -4.756 -27.999 1.00 60.75 91 ALA A O 1
ATOM 729 N N . ARG A 1 92 ? -2.132 -5.303 -25.857 1.00 55.84 92 ARG A N 1
ATOM 730 C CA . ARG A 1 92 ? -2.759 -4.030 -25.448 1.00 55.84 92 ARG A CA 1
ATOM 731 C C . ARG A 1 92 ? -1.906 -3.164 -24.517 1.00 55.84 92 ARG A C 1
ATOM 733 O O . ARG A 1 92 ? -2.270 -2.006 -24.308 1.00 55.84 92 ARG A O 1
ATOM 740 N N . GLN A 1 93 ? -0.770 -3.651 -24.012 1.00 50.62 93 GLN A N 1
ATOM 741 C CA . GLN A 1 93 ? 0.075 -2.889 -23.076 1.00 50.62 93 GLN A CA 1
ATOM 742 C C . GLN A 1 93 ? 0.666 -1.616 -23.715 1.00 50.62 93 GLN A C 1
ATOM 744 O O . GLN A 1 93 ? 0.848 -0.601 -23.044 1.00 50.62 93 GLN A O 1
ATOM 749 N N . ALA A 1 94 ? 0.836 -1.601 -25.043 1.00 50.25 94 ALA A N 1
ATOM 750 C CA . ALA A 1 94 ? 1.304 -0.432 -25.793 1.00 50.25 94 ALA A CA 1
ATOM 751 C C . ALA A 1 94 ? 0.369 0.796 -25.717 1.00 50.25 94 ALA A C 1
ATOM 753 O O . ALA A 1 94 ? 0.808 1.913 -25.988 1.00 50.25 94 ALA A O 1
ATOM 754 N N . ARG A 1 95 ? -0.906 0.623 -25.331 1.00 48.59 95 ARG A N 1
ATOM 755 C CA . ARG A 1 95 ? -1.902 1.710 -25.303 1.00 48.59 95 ARG A CA 1
ATOM 756 C C . ARG A 1 95 ? -1.885 2.535 -24.010 1.00 48.59 95 ARG A C 1
ATOM 758 O O . ARG A 1 95 ? -2.389 3.654 -24.009 1.00 48.59 95 ARG A O 1
ATOM 765 N N . ALA A 1 96 ? -1.297 2.014 -22.927 1.00 50.12 96 ALA A N 1
ATOM 766 C CA . ALA A 1 96 ? -1.129 2.750 -21.668 1.00 50.12 96 ALA A CA 1
ATOM 767 C C . ALA A 1 96 ? 0.014 3.779 -21.744 1.00 50.12 96 ALA A C 1
ATOM 769 O O . ALA A 1 96 ? -0.045 4.823 -21.104 1.00 50.12 96 ALA A O 1
ATOM 770 N N . ARG A 1 97 ? 1.011 3.537 -22.609 1.00 43.16 97 ARG A N 1
ATOM 771 C CA . ARG A 1 97 ? 2.154 4.437 -22.832 1.00 43.16 97 ARG A CA 1
ATOM 772 C C . ARG A 1 97 ? 1.825 5.664 -23.692 1.00 43.16 97 ARG A C 1
ATOM 774 O O . ARG A 1 97 ? 2.685 6.506 -23.913 1.00 43.16 97 ARG A O 1
ATOM 781 N N . THR A 1 98 ? 0.594 5.758 -24.198 1.00 45.50 98 THR A N 1
ATOM 782 C CA . THR A 1 98 ? 0.167 6.791 -25.154 1.00 45.50 98 THR A CA 1
ATOM 783 C C . THR A 1 98 ? -0.839 7.791 -24.593 1.00 45.50 98 THR A C 1
ATOM 785 O O . THR A 1 98 ? -1.436 8.506 -25.390 1.00 45.50 98 THR A O 1
ATOM 788 N N . ARG A 1 99 ? -1.053 7.898 -23.272 1.00 46.56 99 ARG A N 1
ATOM 789 C CA . ARG A 1 99 ? -1.773 9.063 -22.724 1.00 46.56 99 ARG A CA 1
ATOM 790 C C . ARG A 1 99 ? -0.814 10.258 -22.669 1.00 46.56 99 ARG A C 1
ATOM 792 O O . ARG A 1 99 ? 0.065 10.259 -21.811 1.00 46.56 99 ARG A O 1
ATOM 799 N N . PRO A 1 100 ? -0.960 11.279 -23.534 1.00 42.50 100 PRO A N 1
ATOM 800 C CA . PRO A 1 100 ? -0.308 12.557 -23.310 1.00 42.50 100 PRO A CA 1
ATOM 801 C C . PRO A 1 100 ? -1.002 13.215 -22.110 1.00 42.50 100 PRO A C 1
ATOM 803 O O . PRO A 1 100 ? -2.215 13.060 -21.931 1.00 42.50 100 PRO A O 1
ATOM 806 N N . GLY A 1 101 ? -0.228 13.913 -21.282 1.00 41.62 101 GLY A N 1
ATOM 807 C CA . GLY A 1 101 ? -0.720 14.633 -20.110 1.00 41.62 101 GLY A CA 1
ATOM 808 C C . GLY A 1 101 ? -1.921 15.535 -20.414 1.00 41.62 101 GLY A C 1
ATOM 809 O O . GLY A 1 101 ? -2.039 16.116 -21.494 1.00 41.62 101 GLY A O 1
ATOM 810 N N . LEU A 1 102 ? -2.824 15.630 -19.439 1.00 39.34 102 LEU A N 1
ATOM 811 C CA . LEU A 1 102 ? -3.869 16.652 -19.393 1.00 39.34 102 LEU A CA 1
ATOM 812 C C . LEU A 1 102 ? -3.195 18.047 -19.286 1.00 39.34 102 LEU A C 1
ATOM 814 O O . LEU A 1 102 ? -2.091 18.118 -18.740 1.00 39.34 102 LEU A O 1
ATOM 818 N N . PRO A 1 103 ? -3.779 19.136 -19.829 1.00 40.84 103 PRO A N 1
ATOM 819 C CA . PRO A 1 103 ? -3.079 20.410 -20.001 1.00 40.84 103 PRO A CA 1
ATOM 820 C C . PRO A 1 103 ? -2.739 21.092 -18.669 1.00 40.84 103 PRO A C 1
ATOM 822 O O . PRO A 1 103 ? -3.457 20.913 -17.687 1.00 40.84 103 PRO A O 1
ATOM 825 N N . ARG A 1 104 ? -1.646 21.867 -18.706 1.00 49.88 104 ARG A N 1
ATOM 826 C CA . ARG A 1 104 ? -1.067 22.661 -17.609 1.00 49.88 104 ARG A CA 1
ATOM 827 C C . ARG A 1 104 ? -2.020 23.704 -17.036 1.00 49.88 104 ARG A C 1
ATOM 829 O O . ARG A 1 104 ? -2.762 24.311 -17.840 1.00 49.88 104 ARG A O 1
#

Foldseek 3Di:
DPPPDCLPELEAEDEPDNDVLCCVQPLVQLPLPHVQWHDRAQADPVVRDGDDDGTDGHPSPRHYHYDYDPCPDPVNPVSDPDDDDDDDDPVCPVVVVPDDDDDD

Secondary structure (DSSP, 8-state):
---------EEEEE-SS--HHHIIIIIHHHSTTS-SEE-S-SEETTTTEE--PPPEE--TT--EEEEETTTTSGGGGGG-S--------GGGGGGGGG-PPPP-

pLDDT: mean 74.64, std 17.34, range [33.16, 93.56]

Sequence (104 aa):
MHQLHPRLAVVLHADDFLNPALRAYALDRLRPDGDGWYRPASYDSEADTVTCPMPLYAPVDAPVLVDGLFLHRDELVDLWDMSIFLDVPFARQARARTRPGLPR

Radius of gyration: 15.87 Å; chains: 1; bounding box: 45×37×42 Å